Protein AF-A0A7C6KSG0-F1 (afdb_monomer)

Sequence (80 aa):
MNLNLEELIEKLDSTRVSLENEINYAVMWLSETIDFLNNNNLAMAKWAFEKYLEVLNDIDIDLFKKTGAILKERLQQLSD

Radius of gyration: 18.19 Å; Cα contacts (8 Å, |Δi|>4): 40; chains: 1; bounding box: 44×19×43 Å

Foldseek 3Di:
DPDDPVSLVVLVVVLVVVQVVLVVQLVVLCVQLVVCVVVVNNVSNVVSVVSSVVSVVVPPPVSVVVSVVVVVVVVVVVVD

Secondary structure (DSSP, 8-state):
----HHHHHHHHHHHHHHHHHHHHHHHHHHHHHHHHHHTT-HHHHHHHHHHHHHHHHH--HHHHHHHHHHHHHHHHHHH-

Structure (mmCIF, N/CA/C/O backbone):
data_AF-A0A7C6KSG0-F1
#
_entry.id   AF-A0A7C6KSG0-F1
#
loop_
_atom_site.group_PDB
_atom_site.id
_atom_site.type_symbol
_atom_site.label_atom_id
_atom_site.label_alt_id
_atom_site.label_comp_id
_atom_site.label_asym_id
_atom_site.label_entity_id
_atom_site.label_seq_id
_atom_site.pdbx_PDB_ins_code
_atom_site.Cartn_x
_atom_site.Cartn_y
_atom_site.Cartn_z
_atom_site.occupancy
_atom_site.B_iso_or_equiv
_atom_site.auth_seq_id
_atom_site.auth_comp_id
_atom_site.auth_asym_id
_atom_site.auth_atom_id
_atom_site.pdbx_PDB_model_num
ATOM 1 N N . MET A 1 1 ? -19.111 -6.200 16.423 1.00 44.34 1 MET A N 1
ATOM 2 C CA . MET A 1 1 ? -18.005 -6.473 17.369 1.00 44.34 1 MET A CA 1
ATOM 3 C C . MET A 1 1 ? -17.870 -5.277 18.294 1.00 44.34 1 MET A C 1
ATOM 5 O O . MET A 1 1 ? -17.616 -4.184 17.798 1.00 44.34 1 MET A O 1
ATOM 9 N N . ASN A 1 2 ? -18.077 -5.460 19.600 1.00 55.22 2 ASN A N 1
ATOM 10 C CA . ASN A 1 2 ? -17.754 -4.434 20.591 1.00 55.22 2 ASN A CA 1
ATOM 11 C C . ASN A 1 2 ? -16.285 -4.581 20.991 1.00 55.22 2 ASN A C 1
ATOM 13 O O . ASN A 1 2 ? -15.996 -5.277 21.952 1.00 55.22 2 ASN A O 1
ATOM 17 N N . LEU A 1 3 ? -15.387 -3.988 20.197 1.00 63.44 3 LEU A N 1
ATOM 18 C CA . LEU A 1 3 ? -14.006 -3.772 20.629 1.00 63.44 3 LEU A CA 1
ATOM 19 C C . LEU A 1 3 ? -14.034 -2.766 21.782 1.00 63.44 3 LEU A C 1
ATOM 21 O O . LEU A 1 3 ? -14.702 -1.731 21.656 1.00 63.44 3 LEU A O 1
ATOM 25 N N . ASN A 1 4 ? -13.351 -3.068 22.882 1.00 78.50 4 ASN A N 1
ATOM 26 C CA . ASN A 1 4 ? -13.109 -2.065 23.916 1.00 78.50 4 ASN A CA 1
ATOM 27 C C . ASN A 1 4 ? -12.083 -1.022 23.403 1.00 78.50 4 ASN A C 1
ATOM 29 O O . ASN A 1 4 ? -11.510 -1.173 22.321 1.00 78.50 4 ASN A O 1
ATOM 33 N N . LEU A 1 5 ? -11.894 0.081 24.133 1.00 79.62 5 LEU A N 1
ATOM 34 C CA . LEU A 1 5 ? -11.034 1.179 23.674 1.00 79.62 5 LEU A CA 1
ATOM 35 C C . LEU A 1 5 ? -9.570 0.745 23.476 1.00 79.62 5 LEU A C 1
ATOM 37 O O . LEU A 1 5 ? -8.939 1.188 22.520 1.00 79.62 5 LEU A O 1
ATOM 41 N N . GLU A 1 6 ? -9.049 -0.132 24.333 1.00 85.06 6 GLU A N 1
ATOM 42 C CA . GLU A 1 6 ? -7.675 -0.645 24.242 1.00 85.06 6 GLU A CA 1
ATOM 43 C C . GLU A 1 6 ? -7.483 -1.498 22.982 1.00 85.06 6 GLU A C 1
ATOM 45 O O . GLU A 1 6 ? -6.590 -1.224 22.184 1.00 85.06 6 GLU A O 1
ATOM 50 N N . GLU A 1 7 ? -8.388 -2.444 22.724 1.00 84.31 7 GLU A N 1
ATOM 51 C CA . GLU A 1 7 ? -8.358 -3.289 21.523 1.00 84.31 7 GLU A CA 1
ATOM 52 C C . GLU A 1 7 ? -8.476 -2.461 20.230 1.00 84.31 7 GLU A C 1
ATOM 54 O O . GLU A 1 7 ? -7.888 -2.794 19.197 1.00 84.31 7 GLU A O 1
ATOM 59 N N . LEU A 1 8 ? -9.242 -1.364 20.263 1.00 82.69 8 LEU A N 1
ATOM 60 C CA . LEU A 1 8 ? -9.332 -0.433 19.141 1.00 82.69 8 LEU A CA 1
ATOM 61 C C . LEU A 1 8 ? -8.004 0.298 18.908 1.00 82.69 8 LEU A C 1
ATOM 63 O O . LEU A 1 8 ? -7.594 0.430 17.755 1.00 82.69 8 LEU A O 1
ATOM 67 N N . ILE A 1 9 ? -7.346 0.765 19.973 1.00 85.88 9 ILE A N 1
ATOM 68 C CA . ILE A 1 9 ? -6.048 1.450 19.893 1.00 85.88 9 ILE A CA 1
ATOM 69 C C . ILE A 1 9 ? -4.986 0.506 19.321 1.00 85.88 9 ILE A C 1
ATOM 71 O O . ILE A 1 9 ? -4.298 0.882 18.373 1.00 85.88 9 ILE A O 1
ATOM 75 N N . GLU A 1 10 ? -4.897 -0.729 19.814 1.00 89.44 10 GLU A N 1
ATOM 76 C CA . GLU A 1 10 ? -3.955 -1.732 19.296 1.00 89.44 10 GLU A CA 1
ATOM 77 C C . GLU A 1 10 ? -4.210 -2.051 17.816 1.00 89.44 10 GLU A C 1
ATOM 79 O O . GLU A 1 10 ? -3.286 -2.135 16.998 1.00 89.44 10 GLU A O 1
ATOM 84 N N . LYS A 1 11 ? -5.484 -2.176 17.427 1.00 86.88 11 LYS A N 1
ATOM 85 C CA . LYS A 1 11 ? -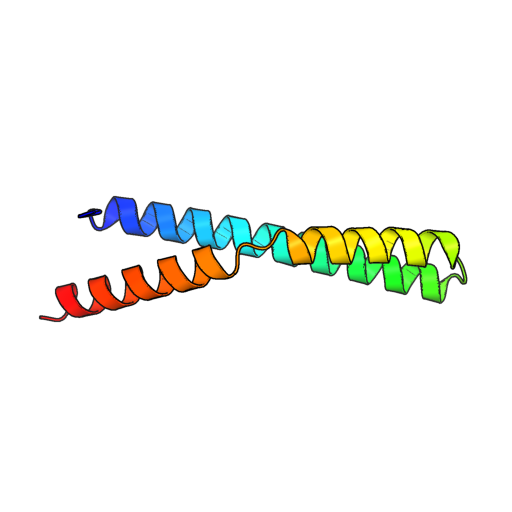5.849 -2.394 16.026 1.00 86.88 11 LYS A CA 1
ATOM 86 C C . LYS A 1 11 ? -5.480 -1.202 15.142 1.00 86.88 11 LYS A C 1
ATOM 88 O O . LYS A 1 11 ? -5.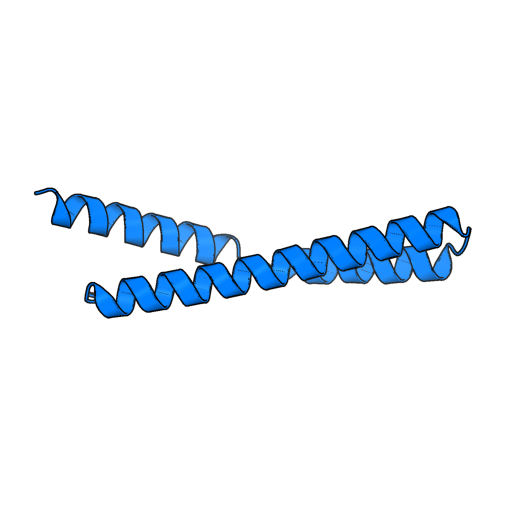050 -1.394 14.006 1.00 86.88 11 LYS A O 1
ATOM 93 N N . LEU A 1 12 ? -5.654 0.022 15.632 1.00 87.38 12 LEU A N 1
ATOM 94 C CA . LEU A 1 12 ? -5.283 1.231 14.898 1.00 87.38 12 LEU A CA 1
ATOM 95 C C . LEU A 1 12 ? -3.773 1.348 14.731 1.00 87.38 12 LEU A C 1
ATOM 97 O O . LEU A 1 12 ? -3.325 1.677 13.635 1.00 87.38 12 LEU A O 1
ATOM 101 N N . ASP A 1 13 ? -2.997 1.049 15.772 1.00 91.06 13 ASP A N 1
ATOM 102 C CA . ASP A 1 13 ? -1.540 1.117 15.691 1.00 91.06 13 ASP A CA 1
ATOM 103 C C . ASP A 1 13 ? -0.973 0.039 14.760 1.00 91.06 13 ASP A C 1
ATOM 105 O O . ASP A 1 13 ? -0.193 0.354 13.867 1.00 91.06 13 ASP A O 1
ATOM 109 N N . SER A 1 14 ? -1.447 -1.207 14.862 1.00 91.69 14 SER A N 1
ATOM 110 C CA . SER A 1 14 ? -1.053 -2.270 13.923 1.00 91.69 14 SER A CA 1
ATOM 111 C C . SER A 1 14 ? -1.420 -1.934 12.474 1.00 91.69 14 SER A C 1
ATOM 113 O O . SER A 1 14 ? -0.604 -2.113 11.571 1.00 91.69 14 SER A O 1
ATOM 115 N N . THR A 1 15 ? -2.612 -1.372 12.251 1.00 89.75 15 THR A N 1
ATOM 116 C CA . THR A 1 15 ? -3.038 -0.886 10.931 1.00 89.75 15 THR A CA 1
ATOM 117 C C . THR A 1 15 ? -2.106 0.232 10.440 1.00 89.75 15 THR A C 1
ATOM 119 O O . THR A 1 15 ? -1.614 0.171 9.317 1.00 89.75 15 THR A O 1
ATOM 122 N N . ARG A 1 16 ? -1.798 1.229 11.281 1.00 90.62 16 ARG A N 1
ATOM 123 C CA . ARG A 1 16 ? -0.866 2.324 10.957 1.00 90.62 16 ARG A CA 1
ATOM 124 C C . ARG A 1 16 ? 0.511 1.792 10.559 1.00 90.62 16 ARG A C 1
ATOM 126 O O . ARG A 1 16 ? 1.040 2.221 9.540 1.00 90.62 16 ARG A O 1
ATOM 133 N N . VAL A 1 17 ? 1.068 0.869 11.341 1.00 92.81 17 VAL A N 1
ATOM 134 C CA . VAL A 1 17 ? 2.380 0.263 11.075 1.00 92.81 17 VAL A CA 1
ATOM 135 C C . VAL A 1 17 ? 2.373 -0.517 9.758 1.00 92.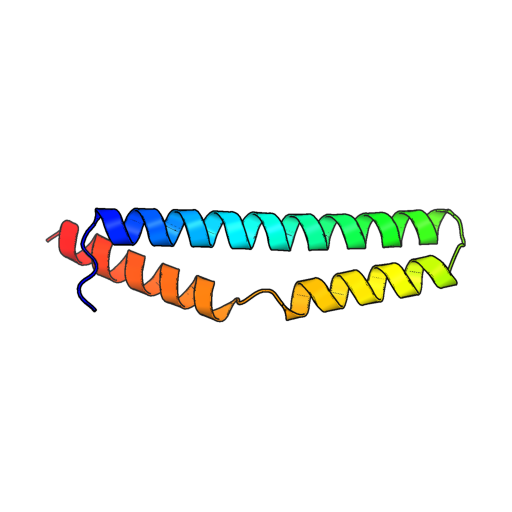81 17 VAL A C 1
ATOM 137 O O . VAL A 1 17 ? 3.327 -0.397 8.994 1.00 92.81 17 VAL A O 1
ATOM 140 N N . SER A 1 18 ? 1.307 -1.270 9.453 1.00 91.38 18 SER A N 1
ATOM 141 C CA . SER A 1 18 ? 1.181 -1.971 8.162 1.00 91.38 18 SER A CA 1
ATOM 142 C C . SER A 1 18 ? 1.218 -0.988 6.994 1.00 91.38 18 SER A C 1
ATOM 144 O O . SER A 1 18 ? 2.048 -1.138 6.101 1.00 91.38 18 SER A O 1
ATOM 146 N N . LEU A 1 19 ? 0.398 0.071 7.055 1.00 90.62 19 LEU A N 1
ATOM 147 C CA . LEU A 1 19 ? 0.343 1.098 6.009 1.00 90.62 19 LEU A CA 1
ATOM 148 C C . LEU A 1 19 ? 1.694 1.777 5.800 1.00 90.62 19 LEU A C 1
ATOM 150 O O . LEU A 1 19 ? 2.127 1.981 4.670 1.00 90.62 19 LEU A O 1
ATOM 154 N N . GLU A 1 20 ? 2.345 2.159 6.898 1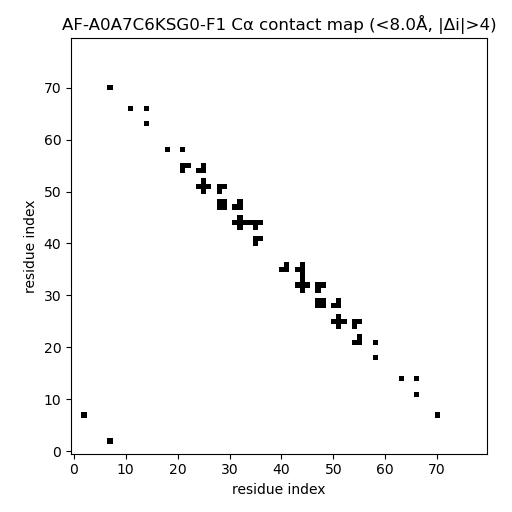.00 93.44 20 GLU A N 1
ATOM 155 C CA . GLU A 1 20 ? 3.642 2.826 6.867 1.00 93.44 20 GLU A CA 1
ATOM 156 C C . GLU A 1 20 ? 4.694 1.938 6.197 1.00 93.44 20 GLU A C 1
ATOM 158 O O . GLU A 1 20 ? 5.410 2.395 5.308 1.00 93.44 20 GLU A O 1
ATOM 163 N N . ASN A 1 21 ? 4.741 0.654 6.558 1.00 93.50 21 ASN A N 1
ATOM 164 C CA . ASN A 1 21 ? 5.662 -0.299 5.949 1.00 93.50 21 ASN A CA 1
ATOM 165 C C . ASN A 1 21 ? 5.388 -0.482 4.453 1.00 93.50 21 ASN A C 1
ATOM 167 O O . ASN A 1 21 ? 6.313 -0.376 3.650 1.00 93.50 21 ASN A O 1
ATOM 171 N N . GLU A 1 22 ? 4.135 -0.719 4.067 1.00 93.75 22 GLU A N 1
ATOM 172 C CA . GLU A 1 22 ? 3.750 -0.920 2.666 1.00 93.75 22 GLU A CA 1
ATOM 173 C C . GLU A 1 22 ? 4.074 0.311 1.804 1.00 93.75 22 GLU A C 1
ATOM 175 O O . GLU A 1 22 ? 4.687 0.185 0.741 1.00 93.75 22 GLU A O 1
ATOM 180 N N . ILE A 1 23 ? 3.749 1.518 2.286 1.00 94.25 23 ILE A N 1
ATOM 181 C CA . ILE A 1 23 ? 4.088 2.768 1.594 1.00 94.25 23 ILE A CA 1
ATOM 182 C C . ILE A 1 23 ? 5.607 2.938 1.493 1.00 94.25 23 ILE A C 1
ATOM 184 O O . ILE A 1 23 ? 6.105 3.276 0.418 1.00 94.25 23 ILE A O 1
ATOM 188 N N . ASN A 1 24 ? 6.356 2.685 2.569 1.00 96.81 24 ASN A N 1
ATOM 189 C CA . ASN A 1 24 ? 7.814 2.801 2.555 1.00 96.81 24 ASN A CA 1
ATOM 190 C C . ASN A 1 24 ? 8.447 1.845 1.534 1.00 96.81 24 ASN A C 1
ATOM 192 O O . ASN A 1 24 ? 9.342 2.250 0.789 1.00 96.81 24 ASN A O 1
ATOM 196 N N . TYR A 1 25 ? 7.950 0.608 1.430 1.00 96.50 25 TYR A N 1
ATOM 197 C CA . TYR A 1 25 ? 8.405 -0.338 0.409 1.00 96.50 25 TYR A CA 1
ATOM 198 C C . TYR A 1 25 ? 8.053 0.115 -1.010 1.00 96.50 25 TYR A C 1
ATOM 200 O O . TYR A 1 25 ? 8.895 0.012 -1.903 1.00 96.50 25 TYR A O 1
ATOM 208 N N . ALA A 1 26 ? 6.853 0.658 -1.232 1.00 97.25 26 ALA A N 1
ATOM 209 C CA . ALA A 1 26 ? 6.477 1.201 -2.536 1.00 97.25 26 ALA A CA 1
ATOM 210 C C . ALA A 1 26 ? 7.400 2.368 -2.937 1.00 97.25 26 ALA A C 1
ATOM 212 O O . ALA A 1 26 ? 7.922 2.404 -4.051 1.00 97.25 26 ALA A O 1
ATOM 213 N N . VAL A 1 27 ? 7.665 3.299 -2.016 1.00 98.06 27 VAL A N 1
ATOM 214 C CA . VAL A 1 27 ? 8.573 4.437 -2.243 1.00 98.06 27 VAL A CA 1
ATOM 215 C C . VAL A 1 27 ? 10.001 3.968 -2.533 1.00 98.06 27 VAL A C 1
ATOM 217 O O . VAL A 1 27 ? 10.649 4.509 -3.433 1.00 98.06 27 VAL A O 1
ATOM 220 N N . MET A 1 28 ? 10.481 2.944 -1.826 1.00 98.50 28 MET A N 1
ATOM 221 C CA . MET A 1 28 ? 11.792 2.339 -2.070 1.00 98.50 28 MET A CA 1
ATOM 222 C C . MET A 1 28 ? 11.888 1.787 -3.499 1.00 98.50 28 MET A C 1
ATOM 224 O O . MET A 1 28 ? 12.795 2.166 -4.235 1.00 98.50 28 MET A O 1
ATOM 228 N N . TRP A 1 29 ? 10.930 0.962 -3.935 1.00 98.50 29 TRP A N 1
ATOM 229 C CA . TRP A 1 29 ? 10.949 0.391 -5.289 1.00 98.50 29 TRP A CA 1
ATOM 230 C C . TRP A 1 29 ? 10.824 1.438 -6.395 1.00 98.50 29 TRP A C 1
ATOM 232 O O . TRP A 1 29 ? 11.444 1.309 -7.454 1.00 98.50 29 TRP A O 1
ATOM 242 N N . LEU A 1 30 ? 10.056 2.501 -6.153 1.00 98.56 30 LEU A N 1
ATOM 243 C CA . LEU A 1 30 ? 9.977 3.617 -7.086 1.00 98.56 30 LEU A CA 1
ATOM 244 C C . LEU A 1 30 ? 11.312 4.372 -7.178 1.00 98.56 30 LEU A C 1
ATOM 246 O O . LEU A 1 30 ? 11.730 4.732 -8.276 1.00 98.56 30 LEU A O 1
ATOM 250 N N . SER A 1 31 ? 12.001 4.561 -6.050 1.00 98.62 31 SER A N 1
ATOM 251 C CA . SER A 1 31 ? 13.338 5.173 -6.013 1.00 98.62 31 SER A CA 1
ATOM 252 C C . SER A 1 31 ? 14.351 4.336 -6.800 1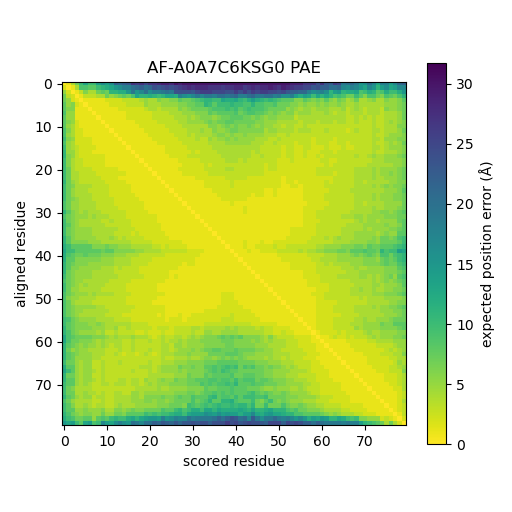.00 98.62 31 SER A C 1
ATOM 254 O O . SER A 1 31 ? 14.997 4.859 -7.702 1.00 98.62 31 SER A O 1
ATOM 256 N N . GLU A 1 32 ? 14.393 3.021 -6.568 1.00 98.62 32 GLU A N 1
ATOM 257 C CA . GLU A 1 32 ? 15.241 2.082 -7.323 1.00 98.62 32 GLU A CA 1
ATOM 258 C C . GLU A 1 32 ? 14.948 2.132 -8.830 1.00 98.62 32 GLU A C 1
ATOM 260 O O . GLU A 1 32 ? 15.856 2.156 -9.661 1.00 98.62 32 GLU A O 1
ATOM 265 N N . THR A 1 33 ? 13.668 2.211 -9.209 1.00 98.75 33 THR A N 1
ATOM 266 C CA . THR A 1 33 ? 13.262 2.360 -10.615 1.00 98.75 33 THR A CA 1
ATOM 267 C C . THR A 1 33 ? 13.882 3.611 -11.240 1.00 98.75 33 THR A C 1
ATOM 269 O O . THR A 1 33 ? 14.435 3.544 -12.340 1.00 98.75 33 THR A O 1
ATOM 272 N N . ILE A 1 34 ? 13.810 4.747 -10.541 1.00 98.81 34 ILE A N 1
ATOM 273 C CA . ILE A 1 34 ? 14.379 6.023 -10.992 1.00 98.81 34 ILE A CA 1
ATOM 274 C C . ILE A 1 34 ? 15.906 5.928 -11.093 1.00 98.81 34 ILE A C 1
ATOM 276 O O . ILE A 1 34 ? 16.478 6.362 -12.095 1.00 98.81 34 ILE A O 1
ATOM 280 N N . ASP A 1 35 ? 16.567 5.310 -10.118 1.00 98.81 35 ASP A N 1
ATOM 281 C CA . ASP A 1 35 ? 18.020 5.136 -10.124 1.00 98.81 35 ASP A CA 1
ATOM 282 C C . ASP A 1 35 ? 18.486 4.250 -11.285 1.00 98.81 35 ASP A C 1
ATOM 284 O O . ASP A 1 35 ? 19.456 4.577 -11.978 1.00 98.81 35 ASP A O 1
ATOM 288 N N . PHE A 1 36 ? 17.770 3.165 -11.588 1.00 98.75 36 PHE A N 1
ATOM 289 C CA . PHE A 1 36 ? 18.070 2.344 -12.760 1.00 98.75 36 PHE A CA 1
ATOM 290 C C . PHE A 1 36 ? 17.823 3.081 -14.079 1.00 98.75 36 PHE A C 1
ATOM 292 O O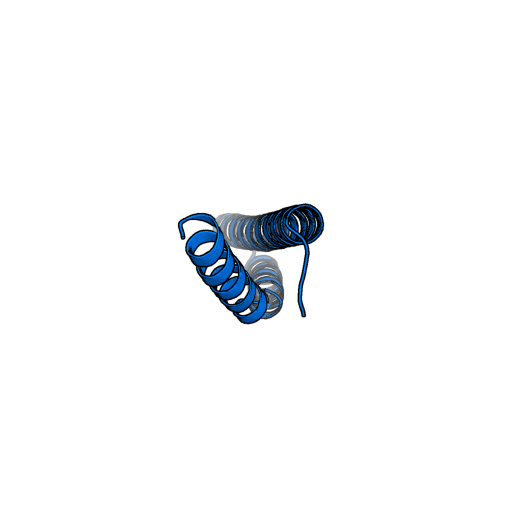 . PHE A 1 36 ? 18.620 2.922 -15.009 1.00 98.75 36 PHE A O 1
ATOM 299 N N . LEU A 1 37 ? 16.777 3.911 -14.166 1.00 98.62 37 LEU A N 1
ATOM 300 C CA . LEU A 1 37 ? 16.536 4.769 -15.331 1.00 98.62 37 LEU A CA 1
ATOM 301 C C . LEU A 1 37 ? 17.678 5.771 -15.536 1.00 98.62 37 LEU A C 1
ATOM 303 O O . LEU A 1 37 ? 18.199 5.872 -16.646 1.00 98.62 37 LEU A O 1
ATOM 307 N N . ASN A 1 38 ? 18.120 6.447 -14.472 1.00 98.56 38 ASN A N 1
ATOM 308 C CA . ASN A 1 38 ? 19.240 7.394 -14.515 1.00 98.56 38 ASN A CA 1
ATOM 309 C C . ASN A 1 38 ? 20.553 6.726 -14.957 1.00 98.56 38 ASN A C 1
ATOM 311 O O . ASN A 1 38 ? 21.374 7.346 -15.632 1.00 98.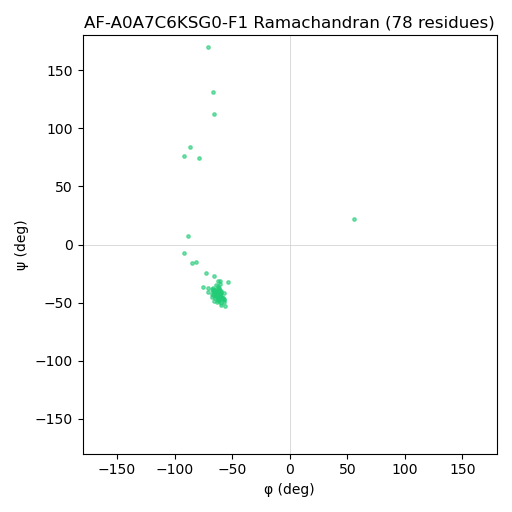56 38 ASN A O 1
ATOM 315 N N . ASN A 1 39 ? 20.723 5.441 -14.638 1.00 98.44 39 ASN A N 1
ATOM 316 C CA . ASN A 1 39 ? 21.867 4.629 -15.049 1.00 98.44 39 ASN A CA 1
ATOM 317 C C . ASN A 1 39 ? 21.688 3.935 -16.417 1.00 98.44 39 ASN A C 1
ATOM 319 O O . ASN A 1 39 ? 22.521 3.113 -16.797 1.00 98.44 39 ASN A O 1
ATOM 323 N N . ASN A 1 40 ? 20.620 4.240 -17.167 1.00 98.19 40 ASN A N 1
ATOM 324 C CA . ASN A 1 40 ? 20.259 3.605 -18.444 1.00 98.19 40 ASN A CA 1
ATOM 325 C C . ASN A 1 40 ? 20.103 2.069 -18.378 1.00 98.19 40 ASN A C 1
ATOM 327 O O . ASN A 1 40 ? 20.178 1.381 -19.399 1.00 98.19 40 ASN A O 1
ATOM 331 N N . ASN A 1 41 ? 19.852 1.507 -17.192 1.00 98.50 41 ASN A N 1
ATOM 332 C CA . ASN A 1 41 ? 19.634 0.075 -17.003 1.00 98.50 41 ASN A CA 1
ATOM 333 C C . ASN A 1 41 ? 18.138 -0.262 -17.091 1.00 98.50 41 ASN A C 1
ATOM 335 O O . ASN A 1 41 ? 17.464 -0.500 -16.089 1.00 98.50 41 ASN A O 1
ATOM 339 N N . LEU A 1 42 ? 17.608 -0.285 -18.317 1.00 98.25 42 LEU A N 1
ATOM 340 C CA . LEU A 1 42 ? 16.170 -0.462 -18.565 1.00 98.25 42 LEU A CA 1
ATOM 341 C C . LEU A 1 42 ? 15.612 -1.807 -18.077 1.00 98.25 42 LEU A C 1
ATOM 343 O O . LEU A 1 42 ? 14.452 -1.875 -17.675 1.00 98.25 42 LEU A O 1
ATOM 347 N N . ALA A 1 43 ? 16.418 -2.872 -18.101 1.00 98.56 43 ALA A N 1
ATOM 348 C CA . ALA A 1 43 ? 15.991 -4.185 -17.622 1.00 98.56 43 ALA A CA 1
ATOM 349 C C . ALA A 1 43 ? 15.715 -4.158 -16.111 1.00 98.56 43 ALA A C 1
ATOM 351 O O . ALA A 1 43 ? 14.663 -4.618 -15.669 1.00 98.56 43 ALA A O 1
ATOM 352 N N . MET A 1 44 ? 16.623 -3.554 -15.338 1.00 98.56 44 MET A N 1
ATOM 353 C CA . MET A 1 44 ? 16.451 -3.406 -13.892 1.00 98.56 44 MET A CA 1
ATOM 354 C C . MET A 1 44 ? 15.365 -2.392 -13.542 1.00 98.56 44 MET A C 1
ATOM 356 O O . MET A 1 44 ? 14.584 -2.647 -12.631 1.00 98.56 44 MET A O 1
ATOM 360 N N . ALA A 1 45 ? 15.249 -1.297 -14.300 1.00 98.75 45 ALA A N 1
ATOM 361 C CA . ALA A 1 45 ? 14.169 -0.330 -14.116 1.00 98.75 45 ALA A CA 1
ATOM 362 C C . ALA A 1 45 ? 12.791 -0.989 -14.276 1.00 98.75 45 ALA A C 1
ATOM 364 O O . ALA A 1 45 ? 11.911 -0.793 -13.445 1.00 98.75 45 ALA A O 1
ATOM 365 N N . LYS A 1 46 ? 12.611 -1.820 -15.312 1.00 98.69 46 LYS A N 1
ATOM 366 C CA . LYS A 1 46 ? 11.354 -2.547 -15.520 1.00 98.69 46 LYS A CA 1
ATOM 367 C C . LYS A 1 46 ? 11.059 -3.513 -14.370 1.00 98.69 46 LYS A C 1
ATOM 369 O O . LYS A 1 46 ? 9.936 -3.536 -13.882 1.00 98.69 46 LYS A O 1
ATOM 374 N N . TRP A 1 47 ? 12.056 -4.277 -13.931 1.00 98.56 47 TRP A N 1
ATOM 375 C CA . TRP A 1 47 ? 11.896 -5.212 -12.818 1.00 98.56 47 TRP A CA 1
ATOM 376 C C . TRP A 1 47 ? 11.545 -4.502 -11.499 1.00 98.56 47 TRP A C 1
ATOM 378 O O . TRP A 1 47 ? 10.605 -4.904 -10.818 1.00 98.56 47 TRP A O 1
ATOM 388 N N . ALA A 1 48 ? 12.243 -3.414 -11.160 1.00 98.62 48 ALA A N 1
ATOM 389 C CA . ALA A 1 48 ? 11.949 -2.619 -9.966 1.00 98.62 48 ALA A CA 1
ATOM 390 C C . ALA A 1 48 ? 10.545 -1.994 -10.034 1.00 98.62 48 ALA A C 1
ATOM 392 O O . ALA A 1 48 ? 9.824 -1.977 -9.036 1.00 98.62 48 ALA A O 1
ATOM 393 N N . PHE A 1 49 ? 10.114 -1.562 -11.222 1.00 98.62 49 PHE A N 1
ATOM 394 C CA . PHE A 1 49 ? 8.768 -1.039 -11.427 1.00 98.62 49 PHE A CA 1
ATOM 395 C C . PHE A 1 49 ? 7.685 -2.115 -11.262 1.00 98.62 49 PHE A C 1
ATOM 397 O O . PHE A 1 49 ? 6.638 -1.846 -10.679 1.00 98.62 49 PHE A O 1
ATOM 404 N N . GLU A 1 50 ? 7.928 -3.348 -11.712 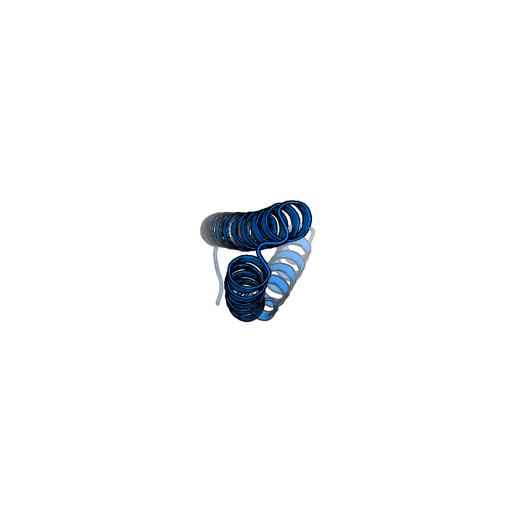1.00 98.56 50 GLU A N 1
ATOM 405 C CA . GLU A 1 50 ? 7.028 -4.478 -11.443 1.00 98.56 50 GLU A CA 1
ATOM 406 C C . GLU A 1 50 ? 6.900 -4.731 -9.931 1.00 98.56 50 GLU A C 1
ATOM 408 O O . GLU A 1 50 ? 5.786 -4.909 -9.443 1.00 98.56 50 GLU A O 1
ATOM 413 N N . LYS A 1 51 ? 7.998 -4.632 -9.166 1.00 98.38 51 LYS A N 1
ATOM 414 C CA . LYS A 1 51 ? 7.958 -4.724 -7.694 1.00 98.38 51 LYS A CA 1
ATOM 415 C C . LYS A 1 51 ? 7.201 -3.584 -7.031 1.00 98.38 51 LYS A C 1
ATOM 417 O O . LYS A 1 51 ? 6.437 -3.826 -6.102 1.00 98.38 51 LYS A O 1
ATOM 422 N N . TYR A 1 52 ? 7.348 -2.363 -7.532 1.00 98.31 52 TYR A N 1
ATOM 423 C CA . TYR A 1 52 ? 6.528 -1.235 -7.100 1.00 98.31 52 TYR A CA 1
ATOM 424 C C . TYR A 1 52 ? 5.028 -1.516 -7.292 1.00 98.31 52 TYR A C 1
ATOM 426 O O . TYR A 1 52 ? 4.243 -1.304 -6.370 1.00 98.31 52 TYR A O 1
ATOM 434 N N . LEU A 1 53 ? 4.633 -2.033 -8.460 1.00 97.69 53 LEU A N 1
ATOM 435 C CA . LEU A 1 53 ? 3.236 -2.369 -8.745 1.00 97.69 53 LEU A CA 1
ATOM 436 C C . LEU A 1 53 ? 2.715 -3.525 -7.883 1.00 97.69 53 LEU A C 1
ATOM 438 O O . LEU A 1 53 ? 1.569 -3.466 -7.447 1.00 97.69 53 LEU A O 1
ATOM 442 N N . GLU A 1 54 ? 3.530 -4.554 -7.632 1.00 96.88 54 GLU A N 1
ATOM 443 C CA . GLU A 1 54 ? 3.192 -5.638 -6.698 1.00 96.88 54 GLU A CA 1
ATOM 444 C C . GLU A 1 54 ? 2.858 -5.066 -5.313 1.00 96.88 54 GLU A C 1
ATOM 446 O O . GLU A 1 54 ? 1.752 -5.280 -4.826 1.00 96.88 54 GLU A O 1
ATOM 451 N N . VAL A 1 55 ? 3.744 -4.240 -4.740 1.00 95.94 55 VAL A N 1
ATOM 452 C CA . VAL A 1 55 ? 3.506 -3.635 -3.418 1.00 95.94 55 VAL A CA 1
ATOM 453 C C . VAL A 1 55 ? 2.246 -2.772 -3.413 1.00 95.94 55 VAL A C 1
ATOM 455 O O . VAL A 1 55 ? 1.460 -2.866 -2.480 1.00 95.94 55 VAL A O 1
ATOM 458 N N . LEU A 1 56 ? 2.009 -1.958 -4.449 1.00 94.62 56 LEU A N 1
ATOM 459 C CA . LEU A 1 56 ? 0.793 -1.141 -4.517 1.00 94.62 56 LEU A CA 1
ATOM 460 C C . LEU A 1 56 ? -0.496 -1.967 -4.560 1.00 94.62 56 LEU A C 1
ATOM 462 O O . LEU A 1 56 ? -1.504 -1.534 -4.005 1.00 94.62 56 LEU A O 1
ATOM 466 N N . ASN A 1 57 ? -0.478 -3.118 -5.233 1.00 94.25 57 ASN A N 1
ATOM 467 C CA . ASN A 1 57 ? -1.637 -4.004 -5.308 1.00 94.25 57 ASN A CA 1
ATOM 468 C C . ASN A 1 57 ? -1.897 -4.738 -3.986 1.00 94.25 57 ASN A C 1
ATOM 470 O O . ASN A 1 57 ? -3.040 -5.114 -3.729 1.00 94.25 57 ASN A O 1
ATOM 474 N N . ASP A 1 58 ? -0.864 -4.912 -3.162 1.00 91.81 58 ASP A N 1
ATOM 475 C CA . ASP A 1 58 ? -0.964 -5.561 -1.855 1.00 91.81 58 ASP A CA 1
ATOM 476 C C . ASP A 1 58 ? -1.482 -4.616 -0.752 1.00 91.81 58 ASP A C 1
ATOM 478 O O . ASP A 1 58 ? -1.914 -5.092 0.298 1.00 91.81 58 ASP A O 1
ATOM 482 N N . ILE A 1 59 ? -1.497 -3.293 -0.979 1.00 91.50 59 ILE A N 1
ATOM 483 C CA . ILE A 1 59 ? -2.040 -2.324 -0.012 1.00 91.50 59 ILE A CA 1
ATOM 484 C C . ILE A 1 59 ? -3.553 -2.528 0.137 1.00 91.50 59 ILE A C 1
ATOM 486 O O . ILE A 1 59 ? -4.341 -2.195 -0.755 1.00 91.50 59 ILE A O 1
ATOM 490 N N . ASP A 1 60 ? -3.985 -2.982 1.316 1.00 89.88 60 ASP A N 1
ATOM 491 C CA . ASP A 1 60 ? -5.402 -3.178 1.641 1.00 89.88 60 ASP A CA 1
ATOM 492 C C . ASP A 1 60 ? -6.091 -1.846 2.000 1.00 89.88 60 ASP A C 1
ATOM 494 O O . ASP A 1 60 ? -6.410 -1.530 3.151 1.00 89.88 60 ASP A O 1
ATOM 498 N N . ILE A 1 61 ? -6.344 -1.032 0.973 1.00 88.44 61 ILE A N 1
ATOM 499 C CA . ILE A 1 61 ? -7.056 0.251 1.082 1.00 88.44 61 ILE A CA 1
ATOM 500 C C . ILE A 1 61 ? -8.420 0.104 1.772 1.00 88.44 61 ILE A C 1
ATOM 502 O O . ILE A 1 61 ? -8.870 1.023 2.470 1.00 88.44 61 ILE A O 1
ATOM 506 N N . ASP A 1 62 ? -9.088 -1.035 1.606 1.00 90.44 62 ASP A N 1
ATOM 507 C CA . ASP A 1 62 ? -10.404 -1.268 2.187 1.00 90.44 62 ASP A CA 1
ATOM 508 C C . ASP A 1 62 ? -10.323 -1.534 3.693 1.00 90.44 62 ASP A C 1
ATOM 510 O O . ASP A 1 62 ? -11.159 -1.015 4.446 1.00 90.44 62 ASP A O 1
ATOM 514 N N . LEU A 1 63 ? -9.288 -2.235 4.167 1.00 87.25 63 LEU A N 1
ATOM 515 C CA . LEU A 1 63 ? -8.982 -2.347 5.593 1.00 87.25 63 LEU A CA 1
ATOM 516 C C . LEU A 1 63 ? -8.771 -0.967 6.222 1.00 87.25 63 LEU A C 1
ATOM 518 O O . LEU A 1 63 ? -9.371 -0.680 7.264 1.00 87.25 63 LEU A O 1
ATOM 522 N N . PHE A 1 64 ? -7.995 -0.086 5.585 1.00 85.38 64 PHE A N 1
ATOM 523 C CA . PHE A 1 64 ? -7.756 1.269 6.097 1.00 85.38 64 PHE A CA 1
ATOM 524 C C . PHE A 1 64 ? -9.047 2.087 6.190 1.00 85.38 64 PHE A C 1
ATOM 526 O O . PHE A 1 64 ? -9.343 2.672 7.238 1.00 85.38 64 PHE A O 1
ATOM 533 N N . LYS A 1 65 ? -9.874 2.073 5.137 1.00 89.00 65 LYS A N 1
ATOM 534 C CA . LYS A 1 65 ? -11.182 2.751 5.132 1.00 89.00 65 LYS A CA 1
ATOM 535 C C . LYS A 1 65 ? -12.111 2.211 6.216 1.00 89.00 65 LYS A C 1
ATOM 537 O O . LYS A 1 65 ? -12.741 2.990 6.933 1.00 89.00 65 LYS A O 1
ATOM 542 N N . LYS A 1 66 ? -12.191 0.885 6.361 1.00 88.50 66 LYS A N 1
ATOM 543 C CA . LYS A 1 66 ? -13.040 0.224 7.360 1.00 88.50 66 LYS A CA 1
ATOM 544 C C . LYS A 1 66 ? -12.600 0.566 8.779 1.00 88.50 66 LYS A C 1
ATOM 546 O O . LYS A 1 66 ? -13.439 0.876 9.621 1.00 88.50 66 LYS A O 1
ATOM 551 N N . THR A 1 67 ? -11.298 0.542 9.044 1.00 85.19 67 THR A N 1
ATOM 552 C CA . THR A 1 67 ? -10.737 0.917 10.344 1.00 85.19 67 THR A CA 1
ATOM 553 C C . THR A 1 67 ? -11.013 2.392 10.661 1.00 85.19 67 THR A C 1
ATOM 555 O O . THR A 1 67 ? -11.434 2.702 11.776 1.00 85.19 67 THR A O 1
ATOM 558 N N . GLY A 1 68 ? -10.901 3.291 9.675 1.00 85.81 68 GLY A N 1
ATOM 559 C CA . GLY A 1 68 ? -11.279 4.700 9.825 1.00 85.81 68 GLY A CA 1
ATOM 560 C C . GLY A 1 68 ? -12.767 4.909 10.140 1.00 85.81 68 GLY A C 1
ATOM 561 O O . GLY A 1 68 ? -13.107 5.722 11.000 1.00 85.81 68 GLY A O 1
ATOM 562 N N . ALA A 1 69 ? -13.660 4.145 9.503 1.00 88.88 69 ALA A N 1
ATOM 563 C CA . ALA A 1 69 ? -15.093 4.186 9.799 1.00 88.88 69 ALA A CA 1
ATOM 564 C C . ALA A 1 69 ? -15.403 3.724 11.234 1.00 88.88 69 ALA A C 1
ATOM 566 O O . ALA A 1 69 ? -16.134 4.408 11.947 1.00 88.88 69 ALA A O 1
ATOM 567 N N . ILE A 1 70 ? -14.785 2.624 11.686 1.00 86.50 70 ILE A N 1
ATOM 568 C CA . ILE A 1 70 ? -14.934 2.121 13.063 1.00 86.50 70 ILE A CA 1
ATOM 569 C C . ILE A 1 70 ? -14.457 3.168 14.078 1.00 86.50 70 ILE A C 1
ATOM 571 O O . ILE A 1 70 ? -15.141 3.417 15.069 1.00 86.50 70 ILE A O 1
ATOM 575 N N . LEU A 1 71 ? -13.302 3.799 13.839 1.00 85.19 71 LEU A N 1
ATOM 576 C CA . LEU A 1 71 ? -12.796 4.853 14.718 1.00 85.19 71 LEU A CA 1
ATOM 577 C C . LEU A 1 71 ? -13.768 6.038 14.783 1.00 85.19 71 LEU A C 1
ATOM 579 O O . LEU A 1 71 ? -14.061 6.521 15.873 1.00 85.19 71 LEU A O 1
ATOM 583 N N . LYS A 1 72 ? -14.308 6.479 13.641 1.00 88.50 72 LYS A N 1
ATOM 584 C CA . LYS A 1 72 ? -15.295 7.566 13.595 1.00 88.50 72 LYS A CA 1
ATOM 585 C C . LYS A 1 72 ? -16.525 7.257 14.453 1.00 88.50 72 LYS A C 1
ATOM 587 O O . LYS A 1 72 ? -16.914 8.097 15.258 1.00 88.50 72 LYS A O 1
ATOM 592 N N . GLU A 1 73 ? -17.109 6.068 14.304 1.00 87.94 73 GLU A N 1
ATOM 593 C CA . GLU A 1 73 ? -18.269 5.638 15.100 1.00 87.94 73 GLU A CA 1
ATOM 594 C C . GLU A 1 73 ? -17.956 5.627 16.602 1.00 87.94 73 GLU A C 1
ATOM 596 O O . GLU A 1 73 ? -18.771 6.051 17.419 1.00 87.94 73 GLU A O 1
ATOM 601 N N . ARG A 1 74 ? -16.756 5.175 16.981 1.00 81.69 74 ARG A N 1
ATOM 602 C CA . ARG A 1 74 ? -16.335 5.100 18.386 1.00 81.69 74 ARG A CA 1
ATOM 603 C C . ARG A 1 74 ? -16.079 6.464 19.004 1.00 81.69 74 ARG A C 1
ATOM 605 O O . ARG A 1 74 ? -16.489 6.690 20.135 1.00 81.69 74 ARG A O 1
ATOM 612 N N . LEU A 1 75 ? -15.455 7.377 18.265 1.00 84.50 75 LEU A N 1
ATOM 613 C CA . LEU A 1 75 ? -15.262 8.752 18.723 1.00 84.50 75 LEU A CA 1
ATOM 614 C C . LEU A 1 75 ? -16.601 9.458 18.954 1.00 84.50 75 LEU A C 1
ATOM 616 O O . LEU A 1 75 ? -16.729 10.167 19.943 1.00 84.50 75 LEU A O 1
ATOM 620 N N . GLN A 1 76 ? -17.598 9.214 18.096 1.00 89.44 76 GLN A N 1
ATOM 621 C CA . GLN A 1 76 ? -18.952 9.750 18.275 1.00 89.44 76 GLN A CA 1
ATOM 622 C C . GLN A 1 76 ? -19.619 9.220 19.553 1.00 89.44 76 GLN A C 1
ATOM 624 O O . GLN A 1 76 ? -20.181 9.998 20.311 1.00 89.44 76 GLN A O 1
ATOM 629 N N . GLN A 1 77 ? -19.489 7.921 19.841 1.00 85.94 77 GLN A N 1
ATOM 630 C CA . GLN A 1 77 ? -20.036 7.313 21.065 1.00 85.94 77 GLN A CA 1
ATOM 631 C C . GLN A 1 77 ? -19.371 7.804 22.358 1.00 85.94 77 GLN A C 1
ATOM 633 O O . GLN A 1 77 ? -19.983 7.721 23.413 1.00 85.94 77 GLN A O 1
ATOM 638 N N . LEU A 1 78 ? -18.110 8.241 22.299 1.00 80.12 78 LEU A N 1
ATOM 639 C CA . LEU A 1 78 ? -17.380 8.770 23.457 1.00 80.12 78 LEU A CA 1
ATOM 640 C C . LEU A 1 78 ? -17.656 10.260 23.704 1.00 80.12 78 LEU A C 1
ATOM 642 O O . LEU A 1 78 ? -17.304 10.768 24.767 1.00 80.12 78 LEU A O 1
ATOM 646 N N . SER A 1 79 ? -18.212 10.964 22.715 1.00 74.62 79 SER A N 1
ATOM 647 C CA . SER A 1 79 ? -18.579 12.381 22.817 1.00 74.62 79 SER A CA 1
ATOM 648 C C . SER A 1 79 ? -20.020 12.628 23.279 1.00 74.62 79 SER A C 1
ATOM 650 O O . SER A 1 79 ? -20.358 13.785 23.533 1.00 74.62 79 SER A O 1
ATOM 652 N N . ASP A 1 80 ? -20.826 11.568 23.386 1.00 57.41 80 ASP A N 1
ATOM 653 C CA . ASP A 1 80 ? -22.204 11.561 23.899 1.00 57.41 80 ASP A CA 1
ATOM 654 C C . ASP A 1 80 ? -22.250 11.058 25.355 1.00 57.41 80 ASP A C 1
ATOM 656 O O . ASP A 1 80 ? -23.080 11.582 26.137 1.00 57.41 80 ASP A O 1
#

Solvent-accessible surface area (backbone atoms only — not comparable to full-atom values): 4360 Å² total; per-residue (Å²): 133,89,69,5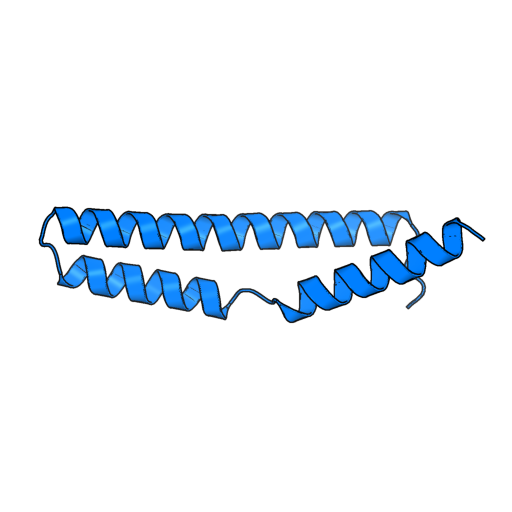1,74,66,58,46,50,54,50,49,50,54,51,49,52,51,53,53,51,49,50,52,52,28,55,49,25,49,50,52,18,52,53,24,49,76,68,69,35,60,70,58,16,51,52,30,43,52,52,20,51,52,43,59,71,67,56,60,62,62,58,55,52,52,53,52,50,54,49,52,57,50,55,54,64,74,75,110

Mean predicted aligned error: 4.62 Å

Nearest PDB structures (foldseek):
  9eon-assembly1_A  TM=7.891E-01  e=7.890E-01  Synechocystis sp. PCC 6803
  9eom-assembly1_A-2  TM=7.973E-01  e=8.942E-01  Synechocystis sp. PCC 6803
  9eom-assembly1_A-4  TM=7.973E-01  e=8.942E-01  Synechocystis sp. PCC 6803
  9eom-assembly1_A-6  TM=7.973E-01  e=8.942E-01  Synechocystis sp. PCC 6803
  4whe-assembly1_A  TM=7.707E-01  e=1.149E+00  Escherichia coli K-12

pLDDT: mean 90.4, std 10.19, range [44.34, 98.81]